Protein AF-A0A0D3V979-F1 (afdb_monomer_lite)

pLDDT: mean 85.35, std 17.5, range [37.12, 98.62]

Foldseek 3Di:
DPDPVVVPCPDVVNLVVVVVVLVVCLVVCLVVQLVVLVVCVVVVNWDDPRSSVLSSVLSVCVSQVLDCSNPVDDPVVSVVVVVVSVVVNCCSTHPD

Sequence (96 aa):
MIDENHRIYFNENNAWIHQKFLVKKINEMTPYLSRILDEGTKEGFFKVEHAQETAEFLLTAVNFMLDPGIFELEDSKLEEKKNVVKNIVKNVVIKD

Secondary structure (DSSP, 8-state):
---GGGGTT--HHHHHHHHHHHHHHHHHHHHHHHHHHHHHHHTTS---S-HHHHHHHHHHHHHHHT-TTTS---HHHHHHHHHHHHHHHHHHH---

Structure (mmCIF, N/CA/C/O backbone):
data_AF-A0A0D3V979-F1
#
_entry.id   AF-A0A0D3V979-F1
#
loop_
_atom_site.group_PDB
_atom_site.id
_atom_site.type_symbol
_atom_site.label_atom_id
_atom_site.label_alt_id
_atom_site.label_comp_id
_atom_site.label_asym_id
_atom_site.label_entity_id
_atom_site.label_seq_id
_atom_site.pdbx_PDB_ins_code
_atom_site.Cartn_x
_atom_site.Cartn_y
_atom_site.Cartn_z
_atom_site.occupancy
_atom_site.B_iso_or_equiv
_atom_site.auth_seq_id
_atom_site.auth_comp_id
_atom_site.auth_asym_id
_atom_site.auth_atom_id
_atom_site.pdbx_PDB_model_num
ATOM 1 N N . MET A 1 1 ? 24.433 14.975 -31.982 1.00 37.12 1 MET A N 1
ATOM 2 C CA . MET A 1 1 ? 25.104 13.999 -31.101 1.00 37.12 1 MET A CA 1
ATOM 3 C C . MET A 1 1 ? 24.272 13.928 -29.840 1.00 37.12 1 MET A C 1
ATOM 5 O O . MET A 1 1 ? 24.321 14.851 -29.041 1.00 37.12 1 MET A O 1
ATOM 9 N N . ILE A 1 2 ? 23.380 12.942 -29.773 1.00 41.25 2 ILE A N 1
ATOM 10 C CA . ILE A 1 2 ? 22.553 12.697 -28.590 1.00 41.25 2 ILE A CA 1
ATOM 11 C C . ILE A 1 2 ? 23.453 11.917 -27.638 1.00 41.25 2 ILE A C 1
ATOM 13 O O . ILE A 1 2 ? 23.997 10.891 -28.038 1.00 41.25 2 ILE A O 1
ATOM 17 N N . ASP A 1 3 ? 23.672 12.486 -26.459 1.00 41.72 3 ASP A N 1
ATOM 18 C CA . ASP A 1 3 ? 24.545 11.983 -25.403 1.00 41.72 3 ASP A CA 1
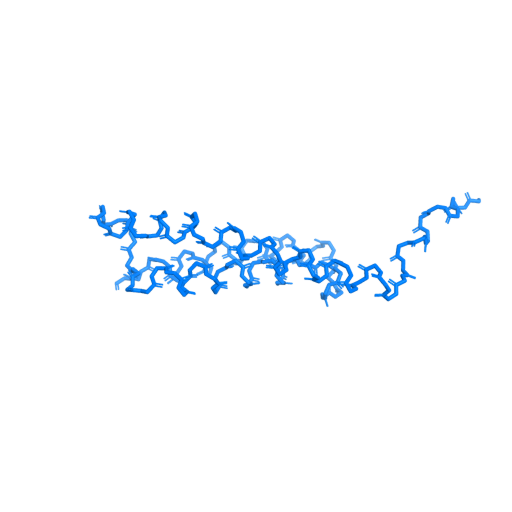ATOM 19 C C . ASP A 1 3 ? 24.348 10.472 -25.172 1.00 41.72 3 ASP A C 1
ATOM 21 O O . ASP A 1 3 ? 23.251 10.005 -24.847 1.00 41.72 3 ASP A O 1
ATOM 25 N N . GLU A 1 4 ? 25.430 9.715 -25.357 1.00 42.94 4 GLU A N 1
ATOM 26 C CA . GLU A 1 4 ? 25.515 8.267 -25.148 1.00 42.94 4 GLU A CA 1
ATOM 27 C C . GLU A 1 4 ? 25.143 7.856 -23.709 1.00 42.94 4 GLU A C 1
ATOM 29 O O . GLU A 1 4 ? 24.765 6.706 -23.484 1.00 42.94 4 GLU A O 1
ATOM 34 N N . ASN A 1 5 ? 25.116 8.794 -22.752 1.00 41.75 5 ASN A N 1
ATOM 35 C CA . ASN A 1 5 ? 24.710 8.545 -21.369 1.00 41.75 5 ASN A CA 1
ATOM 36 C C . ASN A 1 5 ? 23.204 8.304 -21.180 1.00 41.75 5 ASN A C 1
ATOM 38 O O . ASN A 1 5 ? 22.810 7.692 -20.187 1.00 41.75 5 ASN A O 1
ATOM 42 N N . HIS A 1 6 ? 22.341 8.722 -22.115 1.00 45.38 6 HIS A N 1
ATOM 43 C CA . HIS A 1 6 ? 20.888 8.518 -21.984 1.00 45.38 6 HIS A CA 1
ATOM 44 C C . HIS A 1 6 ? 20.425 7.112 -22.411 1.00 45.38 6 HIS A C 1
ATOM 46 O O . HIS A 1 6 ? 19.286 6.726 -22.158 1.00 45.38 6 HIS A O 1
ATOM 52 N N . ARG A 1 7 ? 21.309 6.320 -23.037 1.00 42.09 7 ARG A N 1
ATOM 53 C CA . ARG A 1 7 ? 21.036 4.932 -23.456 1.00 42.09 7 ARG A CA 1
ATOM 54 C C . ARG A 1 7 ? 21.462 3.874 -22.435 1.00 42.09 7 ARG A C 1
ATOM 56 O O . ARG A 1 7 ? 21.130 2.707 -22.612 1.00 42.09 7 ARG A O 1
ATOM 63 N N . ILE A 1 8 ? 22.147 4.260 -21.356 1.00 43.97 8 ILE A N 1
ATOM 64 C CA . ILE A 1 8 ? 22.740 3.322 -20.383 1.00 43.97 8 ILE A CA 1
ATOM 65 C C . ILE A 1 8 ? 21.674 2.622 -19.508 1.00 43.97 8 ILE A C 1
ATOM 67 O O . ILE A 1 8 ? 21.959 1.607 -18.873 1.00 43.97 8 ILE A O 1
ATOM 71 N N . TYR A 1 9 ? 20.420 3.088 -19.510 1.00 43.16 9 TYR A N 1
ATOM 72 C CA . TYR A 1 9 ? 19.372 2.522 -18.650 1.00 43.16 9 TYR A CA 1
ATOM 73 C C . TYR A 1 9 ? 18.534 1.389 -19.264 1.00 43.16 9 TYR A C 1
ATOM 75 O O . TYR A 1 9 ? 17.905 0.658 -18.502 1.00 43.16 9 TYR A O 1
ATOM 83 N N . PHE A 1 10 ? 18.590 1.146 -20.579 1.00 48.78 10 PHE A N 1
ATOM 84 C CA . PHE A 1 10 ? 17.968 -0.037 -21.195 1.00 48.78 10 PHE A CA 1
ATOM 85 C C . PHE A 1 10 ? 18.902 -1.251 -21.080 1.00 48.78 10 PHE A C 1
ATOM 87 O O . PHE A 1 10 ? 19.616 -1.613 -22.010 1.00 48.78 10 PHE A O 1
ATOM 94 N N . ASN A 1 11 ? 18.932 -1.859 -19.897 1.00 51.34 11 ASN A N 1
ATOM 95 C CA . ASN A 1 11 ? 19.638 -3.110 -19.638 1.00 51.34 11 ASN A CA 1
ATOM 96 C C . ASN A 1 11 ? 18.776 -3.940 -18.680 1.00 51.34 11 ASN A C 1
ATOM 98 O O . ASN A 1 11 ? 18.326 -3.416 -17.663 1.00 51.34 11 ASN A O 1
ATOM 102 N N . GLU A 1 12 ? 18.525 -5.211 -18.983 1.00 54.41 12 GLU A N 1
ATOM 103 C CA . GLU A 1 12 ? 17.656 -6.103 -18.191 1.00 54.41 12 GLU A CA 1
ATOM 104 C C . GLU A 1 12 ? 18.074 -6.174 -16.708 1.00 54.41 12 GLU A C 1
ATOM 106 O O . GLU A 1 12 ? 17.235 -6.300 -15.815 1.00 54.41 12 GLU A O 1
ATOM 111 N N . ASN A 1 13 ? 19.367 -5.975 -16.422 1.00 56.12 13 ASN A N 1
ATOM 112 C CA . ASN A 1 13 ? 19.891 -5.841 -15.059 1.00 56.12 13 ASN A CA 1
ATOM 113 C C . ASN A 1 13 ? 19.305 -4.638 -14.299 1.00 56.12 13 ASN A C 1
ATOM 115 O O . ASN A 1 13 ? 19.046 -4.738 -13.100 1.00 56.12 13 ASN A O 1
ATOM 119 N N . ASN A 1 14 ? 19.058 -3.519 -14.981 1.00 70.69 14 ASN A N 1
ATOM 120 C CA . ASN A 1 14 ? 18.434 -2.341 -14.384 1.00 70.69 14 ASN A CA 1
ATOM 121 C C . ASN A 1 14 ? 16.948 -2.588 -14.111 1.00 70.69 14 ASN A C 1
ATOM 123 O O . ASN A 1 14 ? 16.458 -2.174 -13.065 1.00 70.69 14 ASN A O 1
ATOM 127 N N . ALA A 1 15 ? 16.254 -3.320 -14.989 1.00 80.31 15 ALA A N 1
ATOM 128 C CA . ALA A 1 15 ? 14.856 -3.702 -14.780 1.00 80.31 15 ALA A CA 1
ATOM 129 C C . ALA A 1 15 ? 14.698 -4.652 -13.579 1.00 80.31 15 ALA A C 1
ATOM 131 O O . ALA A 1 15 ? 13.808 -4.472 -12.749 1.00 80.31 15 ALA A O 1
ATOM 132 N N . TRP A 1 16 ? 15.610 -5.618 -13.421 1.00 84.00 16 TRP A N 1
ATOM 133 C CA . TRP A 1 16 ? 15.607 -6.524 -12.270 1.00 84.00 16 TRP A CA 1
ATOM 134 C C . TRP A 1 16 ? 15.905 -5.812 -10.945 1.00 84.00 16 TRP A C 1
ATOM 136 O O . TRP A 1 16 ? 15.228 -6.041 -9.939 1.00 84.00 16 TRP A O 1
ATOM 146 N N . ILE A 1 17 ? 16.906 -4.925 -10.930 1.00 88.00 17 ILE A N 1
ATOM 147 C CA . ILE A 1 17 ? 17.226 -4.113 -9.749 1.00 88.00 17 ILE A CA 1
ATOM 148 C C . ILE A 1 17 ? 16.05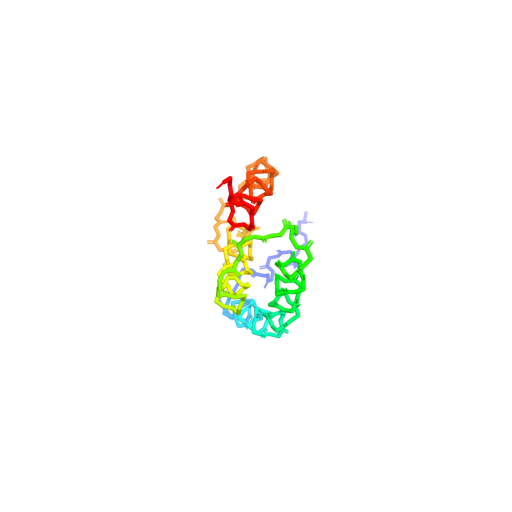4 -3.185 -9.405 1.00 88.00 17 ILE A C 1
ATOM 150 O O . ILE A 1 17 ? 15.685 -3.094 -8.233 1.00 88.00 17 ILE A O 1
ATOM 154 N N . HIS A 1 18 ? 15.433 -2.558 -10.407 1.00 86.38 18 HIS A N 1
ATOM 155 C CA . HIS A 1 18 ? 14.233 -1.732 -10.255 1.00 86.38 18 HIS A CA 1
ATOM 156 C C . HIS A 1 18 ? 13.077 -2.516 -9.626 1.00 86.38 18 HIS A C 1
ATOM 158 O O . HIS A 1 18 ? 12.514 -2.091 -8.619 1.00 86.38 18 HIS A O 1
ATOM 164 N N . GLN A 1 19 ? 12.797 -3.723 -10.121 1.00 88.56 19 GLN A N 1
ATOM 165 C CA . GLN A 1 19 ? 11.759 -4.583 -9.554 1.00 88.56 19 GLN A CA 1
ATOM 166 C C . GLN A 1 19 ? 12.058 -4.971 -8.098 1.00 88.56 19 GLN A C 1
ATOM 168 O O . GLN A 1 19 ? 11.176 -4.889 -7.241 1.00 88.56 19 GLN A O 1
ATOM 173 N N . LYS A 1 20 ? 13.306 -5.343 -7.773 1.00 91.62 20 LYS A N 1
ATOM 174 C CA . LYS A 1 20 ? 13.706 -5.621 -6.381 1.00 91.62 20 LYS A CA 1
ATOM 175 C C . LYS A 1 20 ? 13.565 -4.400 -5.481 1.00 91.62 20 LYS A C 1
ATOM 177 O O . LYS A 1 20 ? 13.163 -4.541 -4.326 1.00 91.62 20 LYS A O 1
ATOM 182 N N . PHE A 1 21 ? 13.891 -3.218 -5.993 1.00 92.00 21 PHE A N 1
ATOM 183 C CA . PHE A 1 21 ? 13.719 -1.969 -5.266 1.00 92.00 21 PHE A CA 1
ATOM 184 C C . PHE A 1 21 ? 12.240 -1.689 -4.979 1.00 92.00 21 PHE A C 1
ATOM 186 O O . PHE A 1 21 ? 11.902 -1.379 -3.839 1.00 92.00 21 PHE A O 1
ATOM 193 N N . LEU A 1 22 ? 11.353 -1.877 -5.961 1.00 93.19 22 LEU A N 1
ATOM 194 C CA . LEU A 1 22 ? 9.907 -1.735 -5.770 1.00 93.19 22 LEU A CA 1
ATOM 195 C C . LEU A 1 22 ? 9.373 -2.695 -4.705 1.00 93.19 22 LEU A C 1
ATOM 197 O O . LEU A 1 22 ? 8.668 -2.257 -3.799 1.00 93.19 22 LEU A O 1
ATOM 201 N N . VAL A 1 23 ? 9.752 -3.975 -4.761 1.00 95.38 23 VAL A N 1
ATOM 202 C CA . VAL A 1 23 ? 9.343 -4.971 -3.754 1.00 95.38 23 VAL A CA 1
ATOM 203 C C . VAL A 1 23 ? 9.843 -4.576 -2.364 1.00 95.38 23 VAL A C 1
ATOM 205 O O . VAL A 1 23 ? 9.075 -4.587 -1.404 1.00 95.38 23 VAL A O 1
ATOM 208 N N . LYS A 1 24 ? 11.112 -4.166 -2.245 1.00 96.75 24 LYS A N 1
ATOM 209 C CA . LYS A 1 24 ? 11.672 -3.701 -0.970 1.00 96.75 24 LYS A CA 1
ATOM 210 C C . LYS A 1 24 ? 10.913 -2.485 -0.434 1.00 96.75 24 LYS A C 1
ATOM 212 O O . LYS A 1 24 ? 10.532 -2.479 0.732 1.00 96.75 24 LYS A O 1
ATOM 217 N N . LYS A 1 25 ? 10.644 -1.496 -1.289 1.00 95.56 25 LYS A N 1
ATOM 218 C CA . LYS A 1 25 ? 9.868 -0.300 -0.945 1.00 95.56 25 LYS A CA 1
ATOM 219 C C . LYS A 1 25 ? 8.465 -0.666 -0.461 1.00 95.56 25 LYS A C 1
ATOM 221 O O . LYS A 1 25 ? 8.025 -0.122 0.544 1.00 95.56 25 LYS A O 1
ATOM 226 N N . ILE A 1 26 ? 7.764 -1.570 -1.146 1.00 97.81 26 ILE A N 1
ATOM 227 C CA . ILE A 1 26 ? 6.426 -2.023 -0.737 1.00 97.81 26 ILE A CA 1
ATOM 228 C C . ILE A 1 26 ? 6.494 -2.663 0.652 1.00 97.81 26 ILE A C 1
ATOM 230 O O . ILE A 1 26 ? 5.751 -2.250 1.541 1.00 97.81 26 ILE A O 1
ATOM 234 N N . ASN A 1 27 ? 7.431 -3.586 0.877 1.00 97.75 27 ASN A N 1
ATOM 235 C CA . ASN A 1 27 ? 7.593 -4.258 2.169 1.00 97.75 27 ASN A CA 1
ATOM 236 C C . ASN A 1 27 ? 7.900 -3.277 3.307 1.00 97.75 27 ASN A C 1
ATOM 238 O O . ASN A 1 27 ? 7.324 -3.386 4.386 1.00 97.75 27 ASN A O 1
ATOM 242 N N . GLU A 1 28 ? 8.778 -2.300 3.069 1.00 98.25 28 GLU A N 1
ATOM 243 C CA . GLU A 1 28 ? 9.139 -1.293 4.072 1.00 98.25 28 GLU A CA 1
ATOM 244 C C . GLU A 1 28 ? 8.003 -0.295 4.331 1.00 98.25 28 GLU A C 1
ATOM 246 O O . GLU A 1 28 ? 7.817 0.130 5.466 1.00 98.25 28 GLU A O 1
ATOM 251 N N . MET A 1 29 ? 7.210 0.058 3.315 1.00 98.25 29 MET A N 1
ATOM 252 C CA . MET A 1 29 ? 6.115 1.028 3.441 1.00 98.25 29 MET A CA 1
ATOM 253 C C . MET A 1 29 ? 4.823 0.429 4.008 1.00 98.25 29 MET A C 1
ATOM 255 O O . MET A 1 29 ? 4.030 1.154 4.613 1.00 98.25 29 MET A O 1
ATOM 259 N N . THR A 1 30 ? 4.601 -0.875 3.829 1.00 98.56 30 THR A N 1
ATOM 260 C CA . THR A 1 30 ? 3.351 -1.551 4.216 1.00 98.56 30 THR A CA 1
ATOM 261 C C . THR A 1 30 ? 2.997 -1.358 5.696 1.00 98.56 30 THR A C 1
ATOM 263 O O . THR A 1 30 ? 1.864 -0.953 5.956 1.00 98.56 30 THR A O 1
ATOM 266 N N . PRO A 1 31 ? 3.910 -1.532 6.676 1.00 98.50 31 PRO A N 1
ATOM 267 C CA . PRO A 1 31 ? 3.581 -1.332 8.090 1.00 98.50 31 PRO A CA 1
ATOM 268 C C . PRO A 1 31 ? 3.089 0.086 8.408 1.00 98.50 31 PRO A C 1
ATOM 270 O O . PRO A 1 31 ? 2.215 0.269 9.254 1.00 98.50 31 PRO A O 1
ATOM 273 N N . TYR A 1 32 ? 3.621 1.099 7.717 1.00 98.56 32 TYR A N 1
ATOM 274 C CA . TYR A 1 32 ? 3.228 2.491 7.930 1.00 98.56 32 TYR A CA 1
ATOM 275 C C . TYR A 1 32 ? 1.839 2.776 7.364 1.00 98.56 32 TYR A C 1
ATOM 277 O O . TYR A 1 32 ? 1.009 3.368 8.051 1.00 98.56 32 TYR A O 1
ATOM 285 N N . LEU A 1 33 ? 1.562 2.333 6.133 1.00 98.44 33 LEU A N 1
ATOM 286 C CA . LEU A 1 33 ? 0.237 2.516 5.540 1.00 98.44 33 LEU A CA 1
ATOM 287 C C . LEU A 1 33 ? -0.823 1.687 6.277 1.00 98.44 33 LEU A C 1
ATOM 289 O O . LEU A 1 33 ? -1.915 2.187 6.517 1.00 98.44 33 LEU A O 1
ATOM 293 N N . SER A 1 34 ? -0.484 0.469 6.702 1.00 98.62 34 SER A N 1
ATOM 294 C CA . SER A 1 34 ? -1.341 -0.392 7.527 1.00 98.62 34 SER A CA 1
ATOM 295 C C . SER A 1 34 ? -1.784 0.325 8.801 1.00 98.62 34 SER A C 1
ATOM 297 O O . SER A 1 34 ? -2.974 0.387 9.101 1.00 98.62 34 SER A O 1
ATOM 299 N N . ARG A 1 35 ? -0.845 0.986 9.490 1.00 98.56 35 ARG A N 1
ATOM 300 C CA . ARG A 1 35 ? -1.151 1.785 10.678 1.00 98.56 35 ARG A CA 1
ATOM 301 C C . ARG A 1 35 ? -2.094 2.954 10.382 1.00 98.56 35 ARG A C 1
ATOM 303 O O . ARG A 1 35 ? -3.029 3.168 11.143 1.00 98.56 35 ARG A O 1
ATOM 310 N N . ILE A 1 36 ? -1.889 3.671 9.276 1.00 98.25 36 ILE A N 1
ATOM 311 C CA . ILE A 1 36 ? -2.779 4.770 8.857 1.00 98.25 36 ILE A CA 1
ATOM 312 C C . ILE A 1 36 ? -4.196 4.251 8.570 1.00 98.25 36 ILE A C 1
ATOM 314 O O . ILE A 1 36 ? -5.175 4.892 8.948 1.00 98.25 36 ILE A O 1
ATOM 318 N N . LEU A 1 37 ? -4.319 3.096 7.908 1.00 98.00 37 LEU A N 1
ATOM 319 C CA . LEU A 1 37 ? -5.617 2.491 7.601 1.00 98.00 37 LEU A CA 1
ATOM 320 C C . LEU A 1 37 ? -6.340 2.016 8.866 1.00 98.00 37 LEU A C 1
ATOM 322 O O . LEU A 1 37 ? 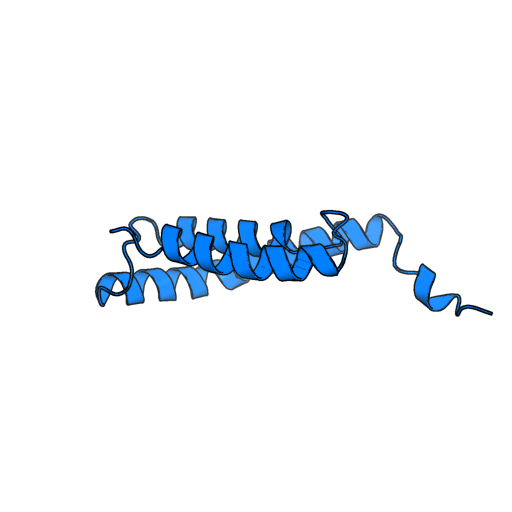-7.547 2.222 8.985 1.00 98.00 37 LEU A O 1
ATOM 326 N N . ASP A 1 38 ? -5.616 1.419 9.812 1.00 98.25 38 ASP A N 1
ATOM 327 C CA . ASP A 1 38 ? -6.156 0.979 11.101 1.00 98.25 38 ASP A CA 1
ATOM 328 C C . ASP A 1 38 ? -6.609 2.170 11.966 1.00 98.25 38 ASP A C 1
ATOM 330 O O . ASP A 1 38 ? -7.738 2.187 12.457 1.00 98.25 38 ASP A O 1
ATOM 334 N N . GLU A 1 39 ? -5.775 3.208 12.095 1.00 98.19 39 GLU A N 1
ATOM 335 C CA . GLU A 1 39 ? -6.113 4.438 12.827 1.00 98.19 39 GLU A CA 1
ATOM 336 C C . GLU A 1 39 ? -7.319 5.148 12.194 1.00 98.19 39 GLU A C 1
ATOM 338 O O . GLU A 1 39 ? -8.311 5.402 12.877 1.00 98.19 39 GLU A O 1
ATOM 343 N N . GLY A 1 40 ? -7.310 5.365 10.875 1.00 96.88 40 GLY A N 1
ATOM 344 C CA . GLY A 1 40 ? -8.437 5.995 10.187 1.00 96.88 40 GLY A CA 1
ATOM 345 C C . GLY A 1 40 ? -9.720 5.156 10.216 1.00 96.88 40 GLY A C 1
ATOM 346 O O . GLY A 1 40 ? -10.813 5.717 10.192 1.00 96.88 40 GLY A O 1
ATOM 347 N N . THR A 1 41 ? -9.624 3.826 10.331 1.00 96.75 41 THR A N 1
ATOM 348 C CA . THR A 1 41 ? -10.799 2.963 10.552 1.00 96.75 41 THR A CA 1
ATOM 349 C C . THR A 1 41 ? -11.353 3.133 11.966 1.00 96.75 41 THR A C 1
ATOM 351 O O . THR A 1 41 ? -12.562 3.281 12.136 1.00 96.75 41 THR A O 1
ATOM 354 N N . LYS A 1 42 ? -10.490 3.187 12.990 1.00 96.88 42 LYS A N 1
ATOM 355 C CA . LYS A 1 42 ? -10.895 3.440 14.387 1.00 96.88 42 LYS A CA 1
ATOM 356 C C . LYS A 1 42 ? -11.540 4.813 14.573 1.00 96.88 42 LYS A C 1
ATOM 358 O O . LYS A 1 42 ? -12.453 4.952 15.381 1.00 96.88 42 LYS A O 1
ATOM 363 N N . GLU A 1 43 ? -11.083 5.806 13.820 1.00 96.75 43 GLU A N 1
ATOM 364 C CA . GLU A 1 43 ? -11.629 7.166 13.813 1.00 96.75 43 GLU A CA 1
ATOM 365 C C . GLU A 1 43 ? -12.896 7.315 12.949 1.00 96.75 43 GLU A C 1
ATOM 367 O O . GLU A 1 43 ? -13.551 8.356 12.988 1.00 96.75 43 GLU A O 1
ATOM 372 N N . GLY A 1 44 ? -13.274 6.281 12.188 1.00 95.31 44 GLY A N 1
ATOM 373 C CA . GLY A 1 44 ? -14.465 6.277 11.335 1.00 95.31 44 GLY A CA 1
ATOM 374 C C . GLY A 1 44 ? -14.290 6.960 9.973 1.00 95.31 44 GLY A C 1
ATOM 375 O O . GLY A 1 44 ? -15.277 7.166 9.270 1.00 95.31 44 GLY A O 1
ATOM 376 N N . PHE A 1 45 ? -13.060 7.299 9.577 1.00 94.81 45 PHE A N 1
ATOM 377 C CA . PHE A 1 45 ? -12.750 7.834 8.245 1.00 94.81 45 PHE A CA 1
ATOM 378 C C . PHE A 1 45 ? -12.688 6.748 7.166 1.00 94.81 45 PHE A C 1
ATOM 380 O O . PHE A 1 45 ? -12.986 7.028 6.004 1.00 94.81 45 PHE A O 1
ATOM 387 N N . PHE A 1 46 ? -12.297 5.525 7.536 1.00 96.50 46 PHE A N 1
ATOM 388 C CA . PHE A 1 46 ? -12.149 4.387 6.626 1.00 96.50 46 PHE A CA 1
ATOM 389 C C . PHE A 1 46 ? -12.977 3.180 7.081 1.00 96.50 46 PHE A C 1
ATOM 391 O O . PHE A 1 46 ? -13.373 3.067 8.239 1.00 96.50 46 PHE A O 1
ATOM 398 N N . LYS A 1 47 ? -13.223 2.253 6.154 1.00 96.44 47 LYS A N 1
ATOM 399 C CA . LYS A 1 47 ? -13.909 0.976 6.383 1.00 96.44 47 LYS A CA 1
ATOM 400 C C . LYS A 1 47 ? -13.032 -0.157 5.860 1.00 96.44 47 LYS A C 1
ATOM 402 O O . LYS A 1 47 ? -13.261 -0.680 4.771 1.00 96.44 47 LYS A O 1
ATOM 407 N N . VAL A 1 48 ? -11.999 -0.494 6.634 1.00 96.31 48 VAL A N 1
ATOM 408 C CA . VAL A 1 48 ? -10.978 -1.489 6.277 1.00 96.31 48 VAL A CA 1
ATOM 409 C C . VAL A 1 48 ? -10.889 -2.568 7.360 1.00 96.31 48 VAL A C 1
ATOM 411 O O . VAL A 1 48 ? -10.546 -2.278 8.499 1.00 96.31 48 VAL A O 1
ATOM 414 N N . GLU A 1 49 ? -11.177 -3.825 7.008 1.00 94.50 49 GLU A N 1
ATOM 415 C CA . GLU A 1 49 ? -11.125 -4.968 7.945 1.00 94.50 49 GLU A CA 1
ATOM 416 C C . GLU A 1 49 ? -9.717 -5.577 8.068 1.00 94.50 49 GLU A C 1
ATOM 418 O O . GLU A 1 49 ? -9.316 -6.033 9.136 1.00 94.50 49 GLU A O 1
ATOM 423 N N . HIS A 1 50 ? -8.949 -5.558 6.976 1.00 96.94 50 HIS A N 1
ATOM 424 C CA . HIS A 1 50 ? -7.633 -6.189 6.861 1.00 96.94 50 HIS A CA 1
ATOM 425 C C . HIS A 1 50 ? -6.583 -5.134 6.491 1.00 96.94 50 HIS A C 1
ATOM 427 O O . HIS A 1 50 ? -6.194 -5.007 5.330 1.00 96.94 50 HIS A O 1
ATOM 433 N N . ALA A 1 51 ? -6.195 -4.292 7.457 1.00 97.31 51 ALA A N 1
ATOM 434 C CA . ALA A 1 51 ? -5.380 -3.097 7.209 1.00 97.31 51 ALA A CA 1
ATOM 435 C C . ALA A 1 51 ? -4.006 -3.406 6.590 1.00 97.31 51 ALA A C 1
ATOM 437 O O . ALA A 1 51 ? -3.566 -2.691 5.689 1.00 97.31 51 ALA A O 1
ATOM 438 N N . GLN A 1 52 ? -3.363 -4.494 7.017 1.00 98.12 52 GLN A N 1
ATOM 439 C CA . GLN A 1 52 ? -2.058 -4.914 6.509 1.00 98.12 52 GLN A CA 1
ATOM 440 C C . GLN A 1 52 ? -2.140 -5.340 5.040 1.00 98.12 52 GLN A C 1
ATOM 442 O O . GLN A 1 52 ? -1.420 -4.807 4.198 1.00 98.12 52 GLN A O 1
ATOM 447 N N . GLU A 1 53 ? -3.054 -6.252 4.723 1.00 98.25 53 GLU A N 1
ATOM 448 C CA . GLU A 1 53 ? -3.267 -6.785 3.378 1.00 98.25 53 GLU A CA 1
ATOM 449 C C . GLU A 1 53 ? -3.786 -5.694 2.435 1.00 98.25 53 GLU A C 1
ATOM 451 O O . GLU A 1 53 ? -3.391 -5.621 1.273 1.00 98.25 53 GLU A O 1
ATOM 456 N N . THR A 1 54 ? -4.627 -4.790 2.945 1.00 98.00 54 THR A N 1
ATOM 457 C CA . THR A 1 54 ? -5.113 -3.634 2.181 1.00 98.00 54 THR A CA 1
ATOM 458 C C . THR A 1 54 ? -3.968 -2.675 1.865 1.00 98.00 54 THR A C 1
ATOM 460 O O . THR A 1 54 ? -3.857 -2.212 0.731 1.00 98.00 54 THR A O 1
ATOM 463 N N . ALA A 1 55 ? -3.083 -2.396 2.824 1.00 98.25 55 ALA A N 1
ATOM 464 C CA . ALA A 1 55 ? -1.908 -1.563 2.592 1.00 98.25 55 ALA A CA 1
ATOM 465 C C . ALA A 1 55 ? -0.967 -2.175 1.546 1.00 98.25 55 ALA A C 1
ATOM 467 O O . ALA A 1 55 ? -0.545 -1.476 0.622 1.00 98.25 55 ALA A O 1
ATOM 468 N N . GLU A 1 56 ? -0.680 -3.473 1.654 1.00 98.25 56 GLU A N 1
ATOM 469 C CA . GLU A 1 56 ? 0.155 -4.200 0.694 1.00 98.25 56 GLU A CA 1
ATOM 470 C C . GLU A 1 56 ? -0.464 -4.176 -0.710 1.00 98.25 56 GLU A C 1
ATOM 472 O O . GLU A 1 56 ? 0.219 -3.861 -1.691 1.00 98.25 56 GLU A O 1
ATOM 477 N N . PHE A 1 57 ? -1.773 -4.422 -0.810 1.00 97.62 57 PHE A N 1
ATOM 478 C CA . PHE A 1 57 ? -2.518 -4.361 -2.063 1.00 97.62 57 PHE A CA 1
ATOM 479 C C . PHE A 1 57 ? -2.457 -2.968 -2.700 1.00 97.62 57 PHE A C 1
ATOM 481 O O . PHE A 1 57 ? -2.115 -2.845 -3.877 1.00 97.62 57 PHE A O 1
ATOM 488 N N . LEU A 1 58 ? -2.745 -1.910 -1.935 1.00 97.38 58 LEU A N 1
ATOM 489 C CA . LEU A 1 58 ? -2.732 -0.533 -2.433 1.00 97.38 58 LEU A CA 1
ATOM 490 C C . LEU A 1 58 ? -1.334 -0.113 -2.892 1.00 97.38 58 LEU A C 1
ATOM 492 O O . LEU A 1 58 ? -1.185 0.446 -3.979 1.00 97.38 58 LEU A O 1
ATOM 496 N N . LEU A 1 59 ? -0.299 -0.399 -2.098 1.00 97.44 59 LEU A N 1
ATOM 497 C CA . LEU A 1 59 ? 1.080 -0.073 -2.458 1.00 97.44 59 LEU A CA 1
ATOM 498 C C . LEU A 1 59 ? 1.517 -0.837 -3.704 1.00 97.44 59 LEU A C 1
ATOM 500 O O . LEU A 1 59 ? 2.123 -0.233 -4.587 1.00 97.44 59 LEU A O 1
ATOM 504 N N . THR A 1 60 ? 1.174 -2.118 -3.815 1.00 96.94 60 THR A N 1
ATOM 505 C CA . THR A 1 60 ? 1.464 -2.917 -5.009 1.00 96.94 60 THR A CA 1
ATOM 506 C C . THR A 1 60 ? 0.754 -2.344 -6.231 1.00 96.94 60 THR A C 1
ATOM 508 O O . THR A 1 60 ? 1.400 -2.029 -7.228 1.00 96.94 60 THR A O 1
ATOM 511 N N . ALA A 1 61 ? -0.558 -2.117 -6.148 1.00 94.94 61 ALA A N 1
ATOM 512 C CA . ALA A 1 61 ? -1.338 -1.591 -7.260 1.00 94.94 61 ALA A CA 1
ATOM 513 C C . ALA A 1 61 ? -0.794 -0.239 -7.743 1.00 94.94 61 ALA A C 1
ATOM 515 O O . ALA A 1 61 ? -0.533 -0.076 -8.931 1.00 94.94 61 ALA A O 1
ATOM 516 N N . VAL A 1 62 ? -0.556 0.709 -6.832 1.00 94.31 62 VAL A N 1
ATOM 517 C CA . VAL A 1 62 ? -0.071 2.055 -7.178 1.00 94.31 62 VAL A CA 1
ATOM 518 C C . VAL A 1 62 ? 1.341 2.013 -7.760 1.00 94.31 62 VAL A C 1
ATOM 520 O O . VAL A 1 62 ? 1.588 2.654 -8.781 1.00 94.31 62 VAL A O 1
ATOM 523 N N . ASN A 1 63 ? 2.266 1.279 -7.129 1.00 93.00 63 ASN A N 1
ATOM 524 C CA . ASN A 1 63 ? 3.662 1.260 -7.567 1.00 93.00 63 ASN A CA 1
ATOM 525 C C . ASN A 1 63 ? 3.840 0.546 -8.904 1.00 93.00 63 ASN A C 1
ATOM 527 O O . ASN A 1 63 ? 4.723 0.949 -9.637 1.00 93.00 63 ASN A O 1
ATOM 531 N N . PHE A 1 64 ? 3.028 -0.460 -9.240 1.00 91.69 64 PHE A N 1
ATOM 532 C CA . PHE A 1 64 ? 3.128 -1.141 -10.534 1.00 91.69 64 PHE A CA 1
ATOM 533 C C . PHE A 1 64 ? 2.295 -0.453 -11.623 1.00 91.69 64 PHE A C 1
ATOM 535 O O . PHE A 1 64 ? 2.779 -0.256 -12.732 1.00 91.69 64 PHE A O 1
ATOM 542 N N . MET A 1 65 ? 1.051 -0.052 -11.337 1.00 91.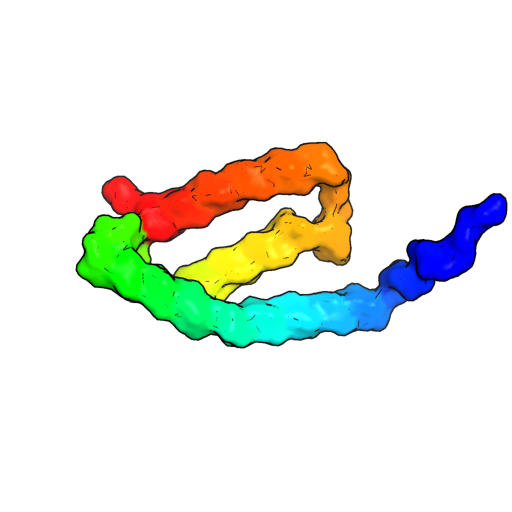69 65 MET A N 1
ATOM 543 C CA . MET A 1 65 ? 0.138 0.522 -12.342 1.00 91.69 65 MET A CA 1
ATOM 544 C C . MET A 1 65 ? 0.631 1.851 -12.928 1.00 91.69 65 MET A C 1
ATOM 546 O O . MET A 1 65 ? 0.235 2.206 -14.041 1.00 91.69 65 MET A O 1
ATOM 550 N N . LEU A 1 66 ? 1.439 2.594 -12.168 1.00 90.75 66 LEU A N 1
ATOM 551 C CA . LEU A 1 66 ? 1.964 3.907 -12.545 1.00 90.75 66 LEU A CA 1
ATOM 552 C C . LEU A 1 66 ? 3.441 3.869 -12.956 1.00 90.75 66 LEU A C 1
ATOM 554 O O . LEU A 1 66 ? 4.038 4.929 -13.133 1.00 90.75 66 LEU A O 1
ATOM 558 N N . ASP A 1 67 ? 4.033 2.682 -13.089 1.00 88.62 67 ASP A N 1
ATOM 559 C CA . ASP A 1 67 ? 5.441 2.531 -13.438 1.00 88.62 67 ASP A CA 1
ATOM 560 C C . ASP A 1 67 ? 5.638 2.427 -14.960 1.00 88.62 67 ASP A C 1
ATOM 562 O O . ASP A 1 67 ? 5.239 1.418 -15.555 1.00 88.62 67 ASP A O 1
ATOM 566 N N . PRO A 1 68 ? 6.263 3.431 -15.606 1.00 82.31 68 PRO A N 1
ATOM 567 C CA . PRO A 1 68 ? 6.515 3.408 -17.046 1.00 82.31 68 PRO A CA 1
ATOM 568 C C . PRO A 1 68 ? 7.584 2.380 -17.460 1.00 82.31 68 PRO A C 1
ATOM 570 O O . PRO A 1 68 ? 7.703 2.058 -18.637 1.00 82.31 68 PRO A O 1
ATOM 573 N N . GLY A 1 69 ? 8.379 1.873 -16.511 1.00 79.56 69 GLY A N 1
ATOM 574 C CA . GLY A 1 69 ? 9.347 0.800 -16.732 1.00 79.56 69 GLY A CA 1
ATOM 575 C C . GLY A 1 69 ? 8.730 -0.601 -16.680 1.00 79.56 69 GLY A C 1
ATOM 576 O O . GLY A 1 69 ? 9.384 -1.556 -17.091 1.00 79.56 69 GLY A O 1
ATOM 577 N N . ILE A 1 70 ? 7.491 -0.736 -16.189 1.00 82.75 70 ILE A N 1
ATOM 578 C CA . ILE A 1 70 ? 6.742 -2.006 -16.154 1.00 82.75 70 ILE A CA 1
ATOM 579 C C . ILE A 1 70 ? 5.673 -2.046 -17.241 1.00 82.75 70 ILE A C 1
ATOM 581 O O . ILE A 1 70 ? 5.537 -3.047 -17.943 1.00 82.75 70 ILE A O 1
ATOM 585 N N . PHE A 1 71 ? 4.910 -0.966 -17.382 1.00 82.38 71 PHE A N 1
ATOM 586 C CA . PHE A 1 71 ? 3.959 -0.793 -18.471 1.00 82.38 71 PHE A CA 1
ATOM 587 C C . PHE A 1 71 ? 4.481 0.316 -19.377 1.00 82.38 71 PHE A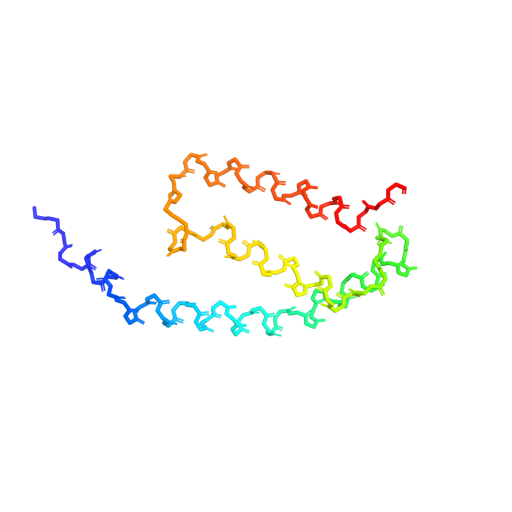 C 1
ATOM 589 O O . PHE A 1 71 ? 4.784 1.393 -18.880 1.00 82.38 71 PHE A O 1
ATOM 596 N N . GLU A 1 72 ? 4.542 0.092 -20.691 1.00 73.88 72 GLU A N 1
ATOM 597 C CA . GLU A 1 72 ? 4.916 1.122 -21.674 1.00 73.88 72 GLU A CA 1
ATOM 598 C C . GLU A 1 72 ? 3.829 2.214 -21.745 1.00 73.88 72 GLU A C 1
ATOM 600 O O . GLU A 1 72 ? 2.959 2.231 -22.619 1.00 73.88 72 GLU A O 1
ATOM 605 N N . LEU A 1 73 ? 3.816 3.097 -20.746 1.00 77.06 73 LEU A N 1
ATOM 606 C CA . LEU A 1 73 ? 2.845 4.171 -20.592 1.00 77.06 73 LEU A CA 1
ATOM 607 C C . LEU A 1 73 ? 3.353 5.429 -21.285 1.00 77.06 73 LEU A C 1
ATOM 609 O O . LEU A 1 73 ? 4.404 5.961 -20.945 1.00 77.06 73 LEU A O 1
ATOM 613 N N . GLU A 1 74 ? 2.552 5.950 -22.209 1.00 82.38 74 GLU A N 1
ATOM 614 C CA . GLU A 1 74 ? 2.731 7.308 -22.716 1.00 82.38 74 GLU A CA 1
ATOM 615 C C . GLU A 1 74 ? 2.432 8.327 -21.604 1.00 82.38 74 GLU A C 1
ATOM 617 O O . GLU A 1 74 ? 1.492 8.143 -20.821 1.00 82.38 74 GLU A O 1
ATOM 622 N N . ASP A 1 75 ? 3.177 9.433 -21.570 1.00 78.88 75 ASP A N 1
ATOM 623 C CA . ASP A 1 75 ? 3.067 10.466 -20.526 1.00 78.88 75 ASP A CA 1
ATOM 624 C C . ASP A 1 75 ? 1.633 10.997 -20.348 1.00 78.88 75 ASP A C 1
ATOM 626 O O . ASP A 1 75 ? 1.173 11.229 -19.228 1.00 78.88 75 ASP A O 1
ATOM 630 N N . SER A 1 76 ? 0.884 11.132 -21.448 1.00 82.00 76 SER A N 1
ATOM 631 C CA . SER A 1 76 ? -0.519 11.565 -21.438 1.00 82.00 76 SER A CA 1
ATOM 632 C C . SER A 1 76 ? -1.440 10.588 -20.696 1.00 82.00 76 SER A C 1
ATOM 634 O O . SER A 1 76 ? -2.343 11.016 -19.977 1.00 82.00 76 SER A O 1
ATOM 636 N N . LYS A 1 77 ? -1.184 9.278 -20.803 1.00 84.50 77 LYS A N 1
ATOM 637 C CA . LYS A 1 77 ? -1.949 8.221 -20.121 1.00 84.50 77 LYS A CA 1
ATOM 638 C C . LYS A 1 77 ? -1.547 8.072 -18.659 1.00 84.50 77 LYS A C 1
ATOM 640 O O . LYS A 1 77 ? -2.355 7.626 -17.843 1.00 84.50 77 LYS A O 1
ATOM 645 N N . LEU A 1 78 ? -0.311 8.431 -18.308 1.00 86.38 78 LEU A N 1
ATOM 646 C CA . LEU A 1 78 ? 0.157 8.376 -16.926 1.00 86.38 78 LEU A CA 1
ATOM 647 C C . LEU A 1 78 ? -0.629 9.348 -16.036 1.00 86.38 78 LEU A C 1
ATOM 649 O O . LEU A 1 78 ? -1.042 8.978 -14.935 1.00 86.38 78 LEU A O 1
ATOM 653 N N . GLU A 1 79 ? -0.880 10.569 -16.511 1.00 86.69 79 GLU A N 1
ATOM 654 C CA . GLU A 1 79 ? -1.629 11.563 -15.735 1.00 86.69 79 GLU A CA 1
ATOM 655 C C . GLU A 1 79 ? -3.109 11.183 -15.575 1.00 86.69 79 GLU A C 1
ATOM 657 O O . GLU A 1 79 ? -3.677 11.303 -14.487 1.00 86.69 79 GLU A O 1
ATOM 662 N N . GLU A 1 80 ? -3.717 10.621 -16.621 1.00 90.38 80 GLU A N 1
ATOM 663 C CA . GLU A 1 80 ? -5.060 10.041 -16.547 1.00 90.38 80 GLU A CA 1
ATOM 664 C C . GLU A 1 80 ? -5.123 8.923 -15.492 1.00 90.38 80 GLU A C 1
ATOM 666 O O . GLU A 1 80 ? -5.965 8.950 -14.588 1.00 90.38 80 GLU A O 1
ATOM 671 N N . LYS A 1 81 ? -4.176 7.977 -15.538 1.00 91.50 81 LYS A N 1
ATOM 672 C CA . LYS A 1 81 ? -4.095 6.864 -14.583 1.00 91.50 81 LYS A CA 1
ATOM 673 C C . LYS A 1 81 ? -3.919 7.333 -13.146 1.00 91.50 81 LYS A C 1
ATOM 675 O O . LYS A 1 81 ? -4.582 6.788 -12.268 1.00 91.50 81 LYS A O 1
ATOM 680 N N . LYS A 1 82 ? -3.092 8.351 -12.881 1.00 90.56 82 LYS A N 1
ATOM 681 C CA . LYS A 1 82 ? -2.953 8.922 -11.528 1.00 90.56 82 LYS A CA 1
ATOM 682 C C . LYS A 1 82 ? -4.294 9.407 -10.981 1.00 90.56 82 LYS A C 1
ATOM 684 O O . LYS A 1 82 ? -4.591 9.182 -9.809 1.00 90.56 82 LYS A O 1
ATOM 689 N N . ASN A 1 83 ? -5.111 10.055 -11.809 1.00 91.00 83 ASN A N 1
ATOM 690 C CA . ASN A 1 83 ? -6.426 10.533 -11.386 1.00 91.00 83 ASN A CA 1
ATOM 691 C C . ASN A 1 83 ? -7.403 9.380 -11.135 1.00 91.00 83 ASN A C 1
ATOM 693 O O . ASN A 1 83 ? -8.103 9.385 -10.123 1.00 91.00 83 ASN A O 1
ATOM 697 N N . VAL A 1 84 ? -7.394 8.353 -11.985 1.00 93.50 84 VAL A N 1
ATOM 698 C CA . VAL A 1 84 ? -8.204 7.142 -11.781 1.00 93.50 84 VAL A CA 1
ATOM 699 C C . VAL A 1 84 ? -7.794 6.402 -10.504 1.00 93.50 84 VAL A C 1
ATOM 701 O O . VAL A 1 84 ? -8.655 6.021 -9.713 1.00 93.50 84 VAL A O 1
ATOM 704 N N . VAL A 1 85 ? -6.493 6.254 -10.250 1.00 94.38 85 VAL A N 1
ATOM 705 C CA . VAL A 1 85 ? -5.963 5.580 -9.056 1.00 94.38 85 VAL A CA 1
ATOM 706 C C . VAL A 1 85 ? -6.421 6.266 -7.771 1.00 94.38 85 VAL A C 1
ATOM 708 O O . VAL A 1 85 ? -6.805 5.571 -6.837 1.00 94.38 85 VAL A O 1
ATOM 711 N N . LYS A 1 86 ? -6.469 7.605 -7.718 1.00 91.88 86 LYS A N 1
ATOM 712 C CA . LYS A 1 86 ? -7.014 8.327 -6.550 1.00 91.88 86 LYS A CA 1
ATOM 713 C C . LYS A 1 86 ? -8.449 7.893 -6.236 1.00 91.88 86 LYS A C 1
ATOM 715 O O . LYS A 1 86 ? -8.772 7.648 -5.076 1.00 91.88 86 LYS A O 1
ATOM 720 N N . ASN A 1 87 ? -9.288 7.758 -7.264 1.00 92.56 87 ASN A N 1
ATOM 721 C CA . ASN A 1 87 ? -10.675 7.317 -7.104 1.00 92.56 87 ASN A CA 1
ATOM 722 C C . ASN A 1 87 ? -10.764 5.841 -6.694 1.00 92.56 87 ASN A C 1
ATOM 724 O O . ASN A 1 87 ? -11.558 5.503 -5.823 1.00 92.56 87 ASN A O 1
ATOM 728 N N . ILE A 1 88 ? -9.927 4.970 -7.270 1.00 94.25 88 ILE A N 1
ATOM 729 C CA . ILE A 1 88 ? -9.863 3.553 -6.884 1.00 94.25 88 ILE A CA 1
ATOM 730 C C . ILE A 1 88 ? -9.466 3.421 -5.414 1.00 94.25 88 ILE A C 1
ATOM 732 O O . ILE A 1 88 ? -10.170 2.758 -4.661 1.00 94.25 88 ILE A O 1
ATOM 736 N N . VAL A 1 89 ? -8.382 4.083 -4.994 1.00 93.75 89 VAL A N 1
ATOM 737 C CA . VAL A 1 89 ? -7.913 4.067 -3.601 1.00 93.75 89 VAL A CA 1
ATOM 738 C C . VAL A 1 89 ? -9.035 4.520 -2.676 1.00 93.75 89 VAL A C 1
ATOM 740 O O . VAL A 1 89 ? -9.339 3.816 -1.718 1.00 93.75 89 VAL A O 1
ATOM 743 N N . LYS A 1 90 ? -9.700 5.639 -3.001 1.00 92.44 90 LYS A N 1
ATOM 744 C CA . LYS A 1 90 ? -10.840 6.146 -2.231 1.00 92.44 90 LYS A CA 1
ATOM 745 C C . LYS A 1 90 ? -11.919 5.075 -2.051 1.00 92.44 90 LYS A C 1
ATOM 747 O O . LYS A 1 90 ? -12.324 4.836 -0.924 1.00 92.44 90 LYS A O 1
ATOM 752 N N . ASN A 1 91 ? -12.333 4.411 -3.126 1.00 92.12 91 ASN A N 1
ATOM 753 C CA . ASN A 1 91 ? -13.386 3.390 -3.087 1.00 92.12 91 ASN A CA 1
ATOM 754 C C . ASN A 1 91 ? -12.966 2.103 -2.360 1.00 92.12 91 ASN A C 1
ATOM 756 O O . ASN A 1 91 ? -13.817 1.354 -1.889 1.00 92.12 91 ASN A O 1
ATOM 760 N N . VAL A 1 92 ? -11.664 1.814 -2.300 1.00 91.06 92 VAL A N 1
ATOM 761 C CA . VAL A 1 92 ? -11.136 0.663 -1.557 1.00 91.06 92 VAL A CA 1
ATOM 762 C C . VAL A 1 92 ? -11.168 0.927 -0.052 1.00 91.06 92 VAL A C 1
ATOM 764 O O . VAL A 1 92 ? -11.473 0.014 0.708 1.00 91.06 92 VAL A O 1
ATOM 767 N N . VAL A 1 93 ? -10.870 2.158 0.383 1.00 92.06 93 VAL A N 1
ATOM 768 C CA . VAL A 1 93 ? -10.783 2.489 1.817 1.00 92.06 93 VAL A CA 1
ATOM 769 C C . VAL A 1 93 ? -12.065 3.083 2.398 1.00 92.06 93 VAL A C 1
ATOM 771 O O . VAL A 1 93 ? -12.288 2.995 3.601 1.00 92.06 93 VAL A O 1
ATOM 774 N N . ILE A 1 94 ? -12.918 3.678 1.566 1.00 87.75 94 ILE A N 1
ATOM 775 C CA . ILE A 1 94 ? -14.215 4.241 1.941 1.00 87.75 94 ILE A CA 1
ATOM 776 C C . ILE A 1 94 ? -15.266 3.429 1.194 1.00 87.75 94 ILE A C 1
ATOM 778 O O . ILE A 1 94 ? -15.355 3.489 -0.031 1.00 87.75 94 ILE A O 1
ATOM 782 N N . LYS A 1 95 ? -16.051 2.653 1.938 1.00 67.25 95 LYS A N 1
ATOM 783 C CA . LYS A 1 95 ? -17.168 1.880 1.399 1.00 67.25 95 LYS A CA 1
ATOM 784 C C . LYS A 1 95 ? -18.450 2.461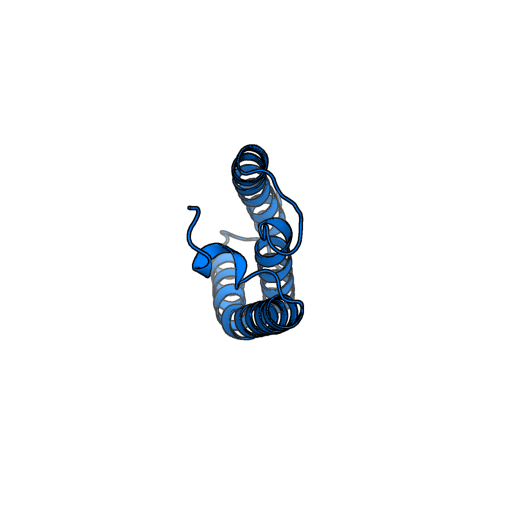 1.982 1.00 67.25 95 LYS A C 1
ATOM 786 O O . LYS A 1 95 ? -18.566 2.495 3.208 1.00 67.25 95 LYS A O 1
ATOM 791 N N . ASP A 1 96 ? -19.359 2.908 1.117 1.00 59.78 96 ASP A N 1
ATOM 792 C CA . ASP A 1 96 ? -20.700 3.365 1.509 1.00 59.78 96 ASP A CA 1
ATOM 793 C C . ASP A 1 96 ? -21.430 2.327 2.401 1.00 59.78 96 ASP A C 1
ATOM 795 O O . ASP A 1 96 ? -21.090 1.107 2.366 1.00 59.78 96 ASP A O 1
#

Radius of gyration: 16.85 Å; chains: 1; bounding box: 46×21×46 Å